Protein AF-A0A9E5TC43-F1 (afdb_monomer_lite)

Secondary structure (DSSP, 8-state):
-HHHHHHHHHHHTTS--EEEEEEEEE-TT-PEEEEEEETTEEHHHHHHHTTS----PPTT--TT-

pLDDT: mean 86.52, std 13.63, range [50.59, 97.44]

Sequence (65 aa):
GAEAWQANRELVEGKEVRLERDVS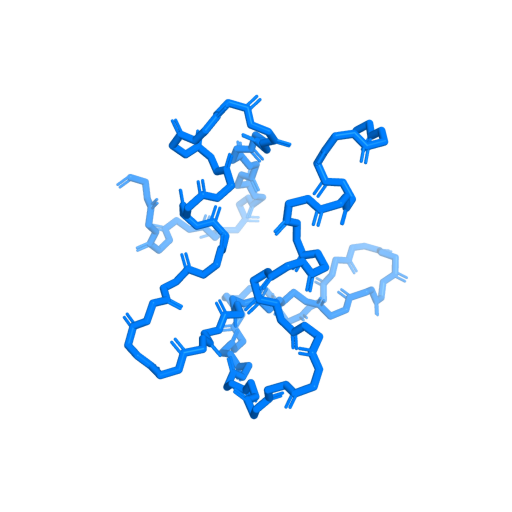ETDRYGRLLRYVYVDDVLVNAELVKKGLAEVRSYPPDTRYQ

Radius of gyration: 12.25 Å; chains: 1; bounding box: 27×25×28 Å

Foldseek 3Di:
DVVLVVLLCVVPPPADKDWDFFPDQADPVRDGDTQIDGPNDGSQVVCVVVVNDDDDDDPPGDPDD

Structure (mmCIF, N/CA/C/O backbone):
data_AF-A0A9E5TC43-F1
#
_entry.id   AF-A0A9E5TC43-F1
#
loop_
_atom_site.group_PDB
_atom_site.id
_atom_site.type_symbol
_atom_site.label_atom_id
_atom_site.label_alt_id
_atom_site.label_comp_id
_atom_site.label_asym_id
_atom_site.label_entity_id
_atom_site.label_seq_id
_atom_site.pdbx_PDB_ins_code
_atom_site.Cartn_x
_atom_site.Cartn_y
_atom_site.Cartn_z
_atom_site.occupancy
_atom_site.B_iso_or_equiv
_atom_site.auth_seq_id
_atom_site.auth_comp_id
_atom_site.auth_asym_id
_atom_site.auth_atom_id
_atom_site.pdbx_PDB_model_num
ATOM 1 N N . GLY A 1 1 ? -6.596 11.934 -3.902 1.00 86.81 1 GLY A N 1
ATOM 2 C CA . GLY A 1 1 ? -7.512 12.983 -3.395 1.00 86.81 1 GLY A CA 1
ATOM 3 C C . GLY A 1 1 ? -8.113 12.566 -2.063 1.00 86.81 1 GLY A C 1
ATOM 4 O O . GLY A 1 1 ? -7.704 11.534 -1.543 1.00 86.81 1 GLY A O 1
ATOM 5 N N . ALA A 1 2 ? -9.064 13.338 -1.523 1.00 92.88 2 ALA A N 1
ATOM 6 C CA . ALA A 1 2 ? -9.734 13.026 -0.249 1.00 92.88 2 ALA A CA 1
ATOM 7 C C . ALA A 1 2 ? -10.410 11.642 -0.261 1.00 92.88 2 ALA A C 1
ATOM 9 O O . ALA A 1 2 ? -10.291 10.891 0.698 1.00 92.88 2 ALA A O 1
ATOM 10 N N . GLU A 1 3 ? -11.011 11.270 -1.392 1.00 92.56 3 GLU A N 1
ATOM 11 C CA . GLU A 1 3 ? -11.621 9.954 -1.604 1.00 92.56 3 GLU A CA 1
ATOM 12 C C . GLU A 1 3 ? -10.602 8.806 -1.504 1.00 92.56 3 GLU A C 1
ATOM 14 O O . GLU A 1 3 ? -10.808 7.855 -0.760 1.00 92.56 3 GLU A O 1
ATOM 19 N N . ALA A 1 4 ? -9.447 8.929 -2.169 1.00 93.25 4 ALA A N 1
ATOM 20 C CA . ALA A 1 4 ? -8.367 7.943 -2.070 1.00 93.25 4 ALA A CA 1
ATOM 21 C C . ALA A 1 4 ? -7.817 7.819 -0.639 1.00 93.25 4 ALA A C 1
ATOM 23 O O . ALA A 1 4 ? -7.498 6.721 -0.186 1.00 93.25 4 ALA A O 1
ATOM 24 N N . TRP A 1 5 ? -7.722 8.940 0.083 1.00 94.06 5 TRP A N 1
ATOM 25 C CA . TRP A 1 5 ? -7.293 8.941 1.481 1.00 94.06 5 TRP A CA 1
ATOM 26 C C . TRP A 1 5 ? -8.294 8.207 2.374 1.00 94.06 5 TRP A C 1
ATOM 28 O O . TRP A 1 5 ? -7.891 7.356 3.165 1.00 94.06 5 TRP A O 1
ATOM 38 N N . GLN A 1 6 ? -9.586 8.491 2.211 1.00 96.81 6 GLN A N 1
ATOM 39 C CA . GLN A 1 6 ? -10.637 7.839 2.980 1.00 96.81 6 G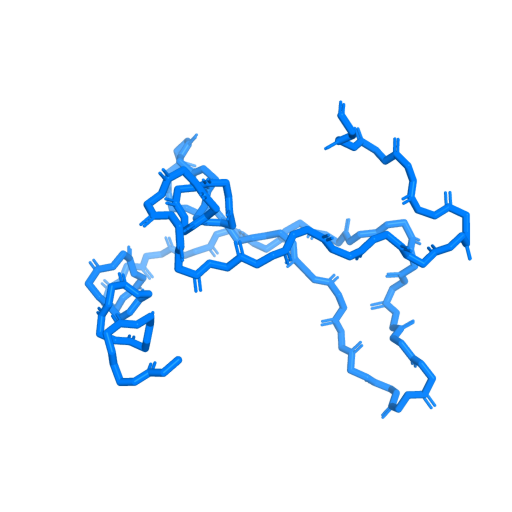LN A CA 1
ATOM 40 C C . GLN A 1 6 ? -10.720 6.341 2.665 1.00 96.81 6 GLN A C 1
ATOM 42 O O . GLN A 1 6 ? -10.733 5.533 3.587 1.00 96.81 6 GLN A O 1
ATOM 47 N N . ALA A 1 7 ? -10.665 5.956 1.388 1.00 95.12 7 ALA A N 1
ATOM 48 C CA . ALA A 1 7 ? -10.668 4.551 0.990 1.00 95.12 7 ALA A CA 1
ATOM 49 C C . ALA A 1 7 ? -9.457 3.791 1.549 1.00 95.12 7 ALA A C 1
ATOM 51 O O . ALA A 1 7 ? -9.600 2.674 2.036 1.00 95.12 7 ALA A O 1
ATOM 52 N N . ASN A 1 8 ? -8.264 4.395 1.524 1.00 96.50 8 ASN A N 1
ATOM 53 C CA . ASN A 1 8 ? -7.092 3.785 2.144 1.00 96.50 8 ASN A CA 1
ATOM 54 C C . ASN A 1 8 ? -7.279 3.642 3.660 1.00 96.50 8 ASN A C 1
ATOM 56 O O . ASN A 1 8 ? -6.977 2.591 4.214 1.00 96.50 8 ASN A O 1
ATOM 60 N N . ARG A 1 9 ? -7.814 4.673 4.324 1.00 96.06 9 ARG A N 1
ATOM 61 C CA . ARG A 1 9 ? -8.094 4.665 5.763 1.00 96.06 9 ARG A CA 1
ATOM 62 C C . ARG A 1 9 ? -9.068 3.547 6.145 1.00 96.06 9 ARG A C 1
ATOM 64 O O . ARG A 1 9 ? -8.760 2.775 7.040 1.00 96.06 9 ARG A O 1
ATOM 71 N N . GLU A 1 10 ? -10.167 3.380 5.419 1.00 96.19 10 GLU A N 1
ATOM 72 C CA . GLU A 1 10 ? -11.129 2.283 5.629 1.00 96.19 10 GLU A CA 1
ATOM 73 C C . GLU A 1 10 ? -10.499 0.891 5.432 1.00 96.19 10 GLU A C 1
ATOM 75 O O . GLU A 1 10 ? -10.868 -0.091 6.091 1.00 96.19 10 GLU A O 1
ATOM 80 N N . LEU A 1 11 ? 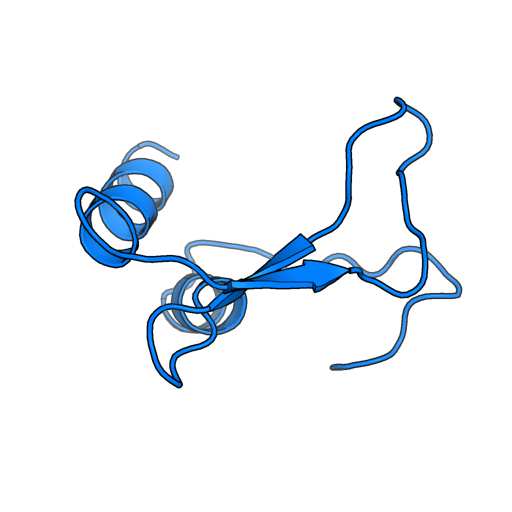-9.523 0.792 4.526 1.00 94.75 11 LEU A N 1
ATOM 81 C CA . LEU A 1 11 ? -8.816 -0.454 4.268 1.00 94.75 11 LEU A CA 1
ATOM 82 C C . LEU A 1 11 ? -7.828 -0.805 5.383 1.00 94.75 11 LEU A C 1
ATOM 84 O O . LEU A 1 11 ? -7.777 -1.982 5.729 1.00 94.75 11 LEU A O 1
ATOM 88 N N . VAL A 1 12 ? -7.108 0.159 5.969 1.00 97.31 12 VAL A N 1
ATOM 89 C CA . VAL A 1 12 ? -5.962 -0.129 6.861 1.00 97.31 12 VAL A CA 1
ATOM 90 C C . VAL A 1 12 ? -6.125 0.302 8.322 1.00 97.31 12 VAL A C 1
ATOM 92 O O . VAL A 1 12 ? -5.413 -0.208 9.183 1.00 97.31 12 VAL A O 1
ATOM 95 N N . GLU A 1 13 ? -7.002 1.255 8.636 1.00 97.38 13 GLU A N 1
ATOM 96 C CA . GLU A 1 13 ? -7.070 1.835 9.980 1.00 97.38 13 GLU A CA 1
ATOM 97 C C . GLU A 1 13 ? -7.552 0.814 11.015 1.00 97.38 13 GLU A C 1
ATOM 99 O O . GLU A 1 13 ? -8.564 0.141 10.830 1.00 97.38 13 GLU A O 1
ATOM 104 N N . GLY A 1 14 ? -6.805 0.705 12.118 1.00 97.44 14 GLY A N 1
ATOM 105 C CA . GLY A 1 14 ? -7.105 -0.222 13.210 1.00 97.44 14 GLY A CA 1
ATOM 106 C C . GLY A 1 14 ? -6.842 -1.697 12.892 1.00 97.44 14 GLY A C 1
ATOM 107 O O . GLY A 1 14 ? -7.204 -2.546 13.703 1.00 97.44 14 GLY A O 1
ATOM 108 N N . LYS A 1 15 ? -6.224 -2.012 11.746 1.00 97.06 15 LYS A N 1
ATOM 109 C CA . LYS A 1 15 ? -5.930 -3.386 11.321 1.00 97.06 15 LYS A CA 1
ATOM 110 C C . LYS A 1 15 ? -4.437 -3.680 11.374 1.00 97.06 15 LYS A C 1
ATOM 112 O O . LYS A 1 15 ? -3.606 -2.778 11.258 1.00 97.06 15 LYS A O 1
ATOM 117 N N . GLU A 1 16 ? -4.103 -4.956 11.525 1.00 97.38 16 GLU A N 1
ATOM 118 C CA . GLU A 1 16 ? -2.733 -5.421 11.338 1.00 97.38 16 GLU A CA 1
ATOM 119 C C . GLU A 1 16 ? -2.391 -5.395 9.845 1.00 97.38 16 GLU A C 1
ATOM 121 O O . GLU A 1 16 ? -3.163 -5.863 9.006 1.00 97.38 16 GLU A O 1
ATOM 126 N N . VAL A 1 17 ? -1.240 -4.809 9.513 1.00 96.75 17 VAL A N 1
ATOM 127 C CA . VAL A 1 17 ? -0.766 -4.690 8.133 1.00 96.75 17 VAL A CA 1
ATOM 128 C C . VAL A 1 17 ? 0.546 -5.436 7.955 1.00 96.75 17 VAL A C 1
ATOM 130 O O . VAL A 1 17 ? 1.485 -5.274 8.736 1.00 96.75 17 VAL A O 1
ATOM 133 N N . ARG A 1 18 ? 0.647 -6.202 6.869 1.00 97.06 18 ARG A N 1
ATOM 134 C CA . ARG A 1 18 ? 1.910 -6.776 6.406 1.00 97.06 18 ARG A CA 1
ATOM 135 C C . ARG A 1 18 ? 2.502 -5.871 5.333 1.00 97.06 18 ARG A C 1
ATOM 137 O O . ARG A 1 18 ? 1.859 -5.568 4.331 1.00 97.06 18 ARG A O 1
ATOM 144 N N . LEU A 1 19 ? 3.744 -5.453 5.550 1.00 95.00 19 LEU A N 1
ATOM 145 C CA . LEU A 1 19 ? 4.502 -4.634 4.610 1.00 95.00 19 LEU A CA 1
ATOM 146 C C . LEU A 1 19 ? 5.501 -5.515 3.861 1.00 95.00 19 LEU A C 1
ATOM 148 O O . LEU A 1 19 ? 6.441 -6.032 4.461 1.00 95.00 19 LEU A O 1
ATOM 152 N N . GLU A 1 20 ? 5.325 -5.659 2.552 1.00 92.75 20 GLU A N 1
ATOM 153 C CA . GLU A 1 20 ? 6.300 -6.327 1.686 1.00 92.75 20 GLU A CA 1
ATOM 154 C C . GLU A 1 20 ? 7.152 -5.274 0.975 1.00 92.75 20 GLU A C 1
ATOM 156 O O . GLU A 1 20 ? 6.630 -4.311 0.415 1.00 92.75 20 GLU A O 1
ATOM 161 N N . ARG A 1 21 ? 8.478 -5.423 1.025 1.00 89.25 21 ARG A N 1
ATOM 162 C CA . ARG A 1 21 ? 9.409 -4.511 0.350 1.00 89.25 21 ARG A CA 1
ATOM 163 C C . ARG A 1 21 ? 9.285 -4.654 -1.165 1.00 89.25 21 ARG A C 1
ATOM 165 O O . ARG A 1 21 ? 9.243 -5.776 -1.666 1.00 89.25 21 ARG A O 1
ATOM 172 N N . ASP A 1 22 ? 9.289 -3.528 -1.873 1.00 81.50 22 ASP A N 1
ATOM 173 C CA . ASP A 1 22 ? 9.451 -3.555 -3.326 1.00 81.50 22 ASP A CA 1
ATOM 174 C C . ASP A 1 22 ? 10.893 -3.937 -3.727 1.00 81.50 22 ASP A C 1
ATOM 176 O O . ASP A 1 22 ? 11.772 -4.114 -2.873 1.00 81.50 22 ASP A O 1
ATOM 180 N N . VAL A 1 23 ? 11.138 -4.114 -5.026 1.00 79.31 23 VAL A N 1
ATOM 181 C CA . VAL A 1 23 ? 12.473 -4.425 -5.562 1.00 79.31 23 VAL A CA 1
ATOM 182 C C . VAL A 1 23 ? 13.451 -3.293 -5.231 1.00 79.31 23 VAL A C 1
ATOM 184 O O . VAL A 1 23 ? 14.507 -3.561 -4.647 1.00 79.31 23 VAL A O 1
ATOM 187 N N . SER A 1 24 ? 13.076 -2.038 -5.491 1.00 73.69 24 SER A N 1
ATOM 188 C CA . SER A 1 24 ? 13.784 -0.877 -4.961 1.00 73.69 24 SER A CA 1
ATOM 189 C C . SER A 1 24 ? 13.318 -0.613 -3.529 1.00 73.69 24 SER A C 1
ATOM 191 O O . SER A 1 24 ? 12.145 -0.389 -3.255 1.00 73.69 24 SER A O 1
ATOM 193 N N . GLU A 1 25 ? 14.236 -0.662 -2.564 1.00 81.31 25 GLU A N 1
ATOM 194 C CA . GLU A 1 25 ? 13.892 -0.490 -1.147 1.00 81.31 25 GLU A CA 1
ATOM 195 C C . GLU A 1 25 ? 13.394 0.922 -0.822 1.00 81.31 25 GLU A C 1
ATOM 197 O O . GLU A 1 25 ? 12.471 1.092 -0.013 1.00 81.31 25 GLU A O 1
ATOM 202 N N . THR A 1 26 ? 14.024 1.909 -1.454 1.00 86.25 26 THR A N 1
ATOM 203 C CA . THR A 1 26 ? 13.754 3.332 -1.309 1.00 86.25 26 THR A CA 1
ATOM 204 C C . THR A 1 26 ? 13.678 4.009 -2.666 1.00 86.25 26 THR A C 1
ATOM 206 O O . THR A 1 26 ? 14.329 3.600 -3.626 1.00 86.25 26 THR A O 1
ATOM 209 N N . ASP A 1 27 ? 12.912 5.093 -2.737 1.00 84.50 27 ASP A N 1
ATOM 210 C CA . ASP A 1 27 ? 12.992 6.007 -3.870 1.00 84.50 27 ASP A CA 1
ATOM 211 C C . ASP A 1 27 ? 14.147 7.018 -3.730 1.00 84.50 27 ASP A C 1
ATOM 213 O O . ASP A 1 27 ? 14.861 7.072 -2.726 1.00 84.50 27 ASP A O 1
ATOM 217 N N . ARG A 1 28 ? 14.299 7.891 -4.736 1.00 84.38 28 ARG A N 1
ATOM 218 C CA . ARG A 1 28 ? 15.315 8.963 -4.765 1.00 84.38 28 ARG A CA 1
ATOM 219 C C . ARG A 1 28 ? 15.229 9.975 -3.614 1.00 84.38 28 ARG A C 1
ATOM 221 O O . ARG A 1 28 ? 16.127 10.796 -3.468 1.00 84.38 28 ARG A O 1
ATOM 228 N N . TYR A 1 29 ? 14.139 9.965 -2.851 1.00 87.81 29 TYR A N 1
ATOM 229 C CA . TYR A 1 29 ? 13.916 10.826 -1.693 1.00 87.81 29 TYR A CA 1
ATOM 230 C C . TYR A 1 29 ? 14.093 10.068 -0.368 1.00 87.81 29 TYR A C 1
ATOM 232 O O . TYR A 1 29 ? 13.836 10.634 0.692 1.00 87.81 29 TYR A O 1
ATOM 240 N N . GLY A 1 30 ? 14.517 8.800 -0.411 1.00 85.50 30 GLY A N 1
ATOM 241 C CA . GLY A 1 30 ? 14.713 7.960 0.769 1.00 85.50 30 GLY A CA 1
ATOM 242 C C . GLY A 1 30 ? 13.419 7.390 1.353 1.00 85.50 30 GLY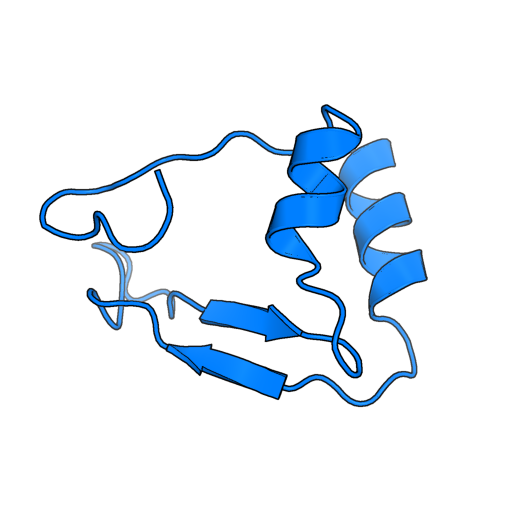 A C 1
ATOM 243 O O . GLY A 1 30 ? 13.435 6.875 2.470 1.00 85.50 30 GLY A O 1
ATOM 244 N N . ARG A 1 31 ? 12.288 7.469 0.638 1.00 89.38 31 ARG A N 1
ATOM 245 C CA . ARG A 1 31 ? 11.016 6.906 1.114 1.00 89.38 31 ARG A CA 1
ATOM 246 C C . ARG A 1 31 ? 10.982 5.414 0.847 1.00 89.38 31 ARG A C 1
ATOM 248 O O . ARG A 1 31 ? 11.260 4.989 -0.268 1.00 89.38 31 ARG A O 1
ATOM 255 N N . LEU A 1 32 ? 10.590 4.642 1.853 1.00 89.75 32 LEU A N 1
ATOM 256 C CA . LEU A 1 32 ? 10.447 3.195 1.749 1.00 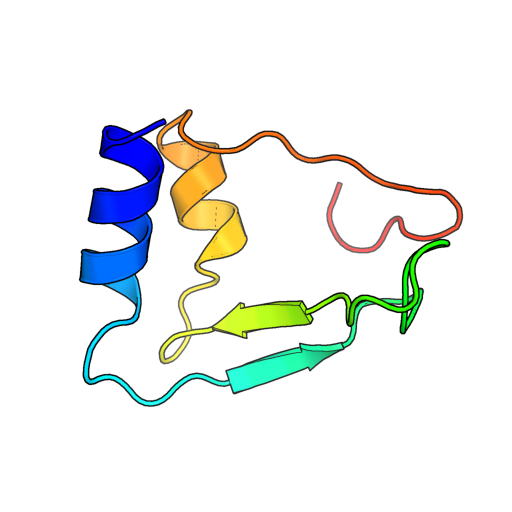89.75 32 LEU A CA 1
ATOM 257 C C . LEU A 1 32 ? 9.321 2.820 0.778 1.00 89.75 3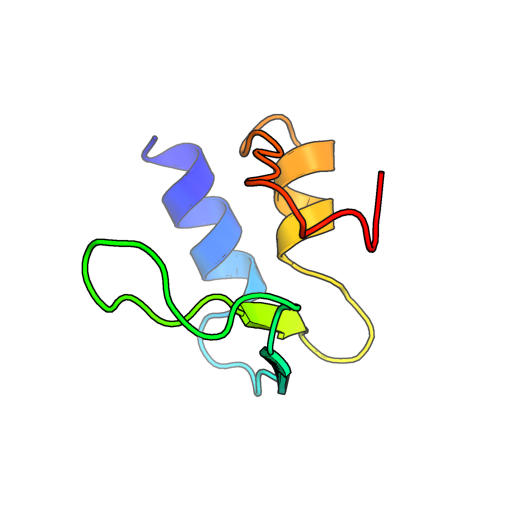2 LEU A C 1
ATOM 259 O O . LEU A 1 32 ? 8.187 3.270 0.942 1.00 89.75 32 LEU A O 1
ATOM 263 N N . LEU A 1 33 ? 9.619 1.950 -0.185 1.00 89.75 33 LEU A N 1
ATOM 264 C CA . LEU A 1 33 ? 8.617 1.393 -1.093 1.00 89.75 33 LEU A CA 1
ATOM 265 C C . LEU A 1 33 ? 8.080 0.085 -0.514 1.00 89.75 33 LEU A C 1
ATOM 267 O O . LEU A 1 33 ? 8.848 -0.838 -0.214 1.00 89.75 33 LEU A O 1
ATOM 271 N N . ARG A 1 34 ? 6.768 0.037 -0.271 1.00 92.00 34 ARG A N 1
ATOM 272 C CA . ARG A 1 34 ? 6.089 -1.097 0.365 1.00 92.00 34 ARG A CA 1
ATOM 273 C C . ARG A 1 34 ? 4.777 -1.417 -0.345 1.00 92.00 34 ARG A C 1
ATOM 275 O O . ARG A 1 34 ? 3.977 -0.516 -0.600 1.00 92.00 34 ARG A O 1
ATOM 282 N N . TYR A 1 35 ? 4.535 -2.703 -0.568 1.00 92.56 35 TYR A N 1
ATOM 283 C CA . TYR A 1 35 ? 3.198 -3.242 -0.786 1.00 92.56 35 TYR A CA 1
ATOM 284 C C . TYR A 1 35 ? 2.543 -3.474 0.570 1.00 92.56 35 TYR A C 1
ATOM 286 O O . TYR A 1 35 ? 3.154 -4.049 1.475 1.00 92.56 35 TYR A O 1
ATOM 294 N N . VAL A 1 36 ? 1.314 -2.993 0.715 1.00 95.56 36 VAL A N 1
ATOM 295 C CA . VAL A 1 36 ? 0.556 -3.079 1.959 1.00 95.56 36 VAL A CA 1
ATOM 296 C C . VAL A 1 36 ? -0.495 -4.164 1.811 1.00 95.56 36 VAL A C 1
ATOM 298 O O . VAL A 1 36 ? -1.341 -4.103 0.918 1.00 95.56 36 VAL A O 1
ATOM 301 N N . TYR A 1 37 ? -0.449 -5.133 2.715 1.00 96.38 37 TYR A N 1
ATOM 302 C CA . TYR A 1 37 ? -1.441 -6.187 2.823 1.00 96.38 37 TYR A CA 1
ATOM 303 C C . TYR A 1 37 ? -2.203 -6.063 4.133 1.00 96.38 37 TYR A C 1
ATOM 305 O O . TYR A 1 37 ? -1.605 -5.811 5.178 1.00 96.38 37 TYR A O 1
ATOM 313 N N . VAL A 1 38 ? -3.510 -6.282 4.065 1.00 97.31 38 VAL A N 1
ATOM 314 C CA . VAL A 1 38 ? -4.366 -6.555 5.222 1.00 97.31 38 VAL A CA 1
ATOM 315 C C . VAL A 1 38 ? -4.925 -7.949 4.992 1.00 97.31 38 VAL A C 1
ATOM 317 O O . VAL A 1 38 ? -5.583 -8.171 3.976 1.00 97.31 38 VAL A O 1
ATOM 320 N N . ASP A 1 39 ? -4.603 -8.888 5.879 1.00 93.94 39 ASP A N 1
ATOM 321 C CA . ASP A 1 39 ? -4.808 -10.320 5.646 1.00 93.94 39 ASP A CA 1
ATOM 322 C C . ASP A 1 39 ? -4.179 -10.751 4.297 1.00 93.94 39 ASP A C 1
ATOM 324 O O . ASP A 1 39 ? -2.976 -10.568 4.075 1.00 93.94 39 ASP A O 1
ATOM 328 N N . ASP A 1 40 ? -4.991 -11.259 3.368 1.00 92.94 40 ASP A N 1
ATOM 329 C CA . ASP A 1 40 ? -4.585 -11.646 2.010 1.00 92.94 40 ASP A CA 1
ATOM 330 C C . ASP A 1 40 ? -4.927 -10.586 0.944 1.00 92.94 40 ASP A C 1
ATOM 332 O O . ASP A 1 40 ? -4.751 -10.808 -0.256 1.00 92.94 40 ASP A O 1
ATOM 336 N N . VAL A 1 41 ? -5.405 -9.408 1.358 1.00 94.88 41 VAL A N 1
ATOM 337 C CA . VAL A 1 41 ? -5.807 -8.326 0.451 1.00 94.88 41 VAL A CA 1
ATOM 338 C C . VAL A 1 41 ? -4.646 -7.369 0.207 1.00 94.88 41 VAL A C 1
ATOM 340 O O . VAL A 1 41 ? -4.185 -6.689 1.122 1.00 94.88 41 VAL A O 1
ATOM 343 N N . LEU A 1 42 ? -4.224 -7.249 -1.055 1.00 95.56 42 LEU A N 1
ATOM 344 C CA . LEU A 1 42 ? -3.272 -6.229 -1.495 1.00 95.56 42 LEU A CA 1
ATOM 345 C C . LEU A 1 42 ? -3.969 -4.865 -1.627 1.00 95.56 42 LEU A C 1
ATOM 347 O O . LEU A 1 42 ? -4.633 -4.580 -2.626 1.00 95.56 42 LEU A O 1
ATOM 351 N N . VAL A 1 43 ? -3.768 -3.992 -0.639 1.00 96.44 43 VAL A N 1
ATOM 352 C CA . VAL A 1 43 ? -4.408 -2.667 -0.546 1.00 96.44 43 VAL A CA 1
ATOM 353 C C . VAL A 1 43 ? -4.082 -1.801 -1.763 1.00 96.44 43 VAL A C 1
ATOM 355 O O . VAL A 1 43 ? -4.967 -1.147 -2.313 1.00 96.44 43 VAL A O 1
ATOM 358 N N . ASN A 1 44 ? -2.831 -1.833 -2.235 1.00 93.25 44 ASN A N 1
ATOM 359 C CA . ASN A 1 44 ? -2.403 -1.084 -3.419 1.00 93.25 44 ASN A CA 1
ATOM 360 C C . ASN A 1 44 ? -3.258 -1.433 -4.650 1.00 93.25 44 ASN A C 1
ATOM 362 O O . ASN A 1 44 ? -3.722 -0.537 -5.352 1.00 93.25 44 ASN A O 1
ATOM 366 N N . ALA A 1 45 ? -3.499 -2.727 -4.885 1.00 92.88 45 ALA A N 1
ATOM 367 C CA . ALA A 1 45 ? -4.288 -3.200 -6.018 1.00 92.88 45 ALA A CA 1
ATOM 368 C C . ALA A 1 45 ? -5.766 -2.815 -5.879 1.00 92.88 45 ALA A C 1
ATOM 370 O O . ALA A 1 45 ? -6.386 -2.415 -6.861 1.00 92.88 45 ALA A O 1
ATOM 371 N N . GLU A 1 46 ? -6.325 -2.870 -4.669 1.00 95.31 46 GLU A N 1
ATOM 372 C CA . GLU A 1 46 ? -7.706 -2.446 -4.417 1.00 95.31 46 GLU A CA 1
ATOM 373 C C . GLU A 1 46 ? -7.924 -0.953 -4.694 1.00 95.31 46 GLU A C 1
ATOM 375 O O . GLU A 1 46 ? -8.938 -0.571 -5.280 1.00 95.31 46 GLU A O 1
ATOM 380 N N . LEU A 1 47 ? -6.959 -0.098 -4.348 1.00 94.44 47 LEU A N 1
ATOM 381 C CA . LEU A 1 47 ? -7.033 1.327 -4.676 1.00 94.44 47 LEU A CA 1
ATOM 382 C C . LEU A 1 47 ? -6.966 1.572 -6.189 1.00 94.44 47 LEU A C 1
ATOM 384 O O . LEU A 1 47 ? -7.713 2.405 -6.701 1.00 94.44 47 LEU A O 1
ATOM 388 N N . VAL A 1 48 ? -6.128 0.827 -6.916 1.00 93.62 48 VAL A N 1
ATOM 389 C CA . VAL A 1 48 ? -6.038 0.917 -8.385 1.00 93.62 48 VAL A CA 1
ATOM 390 C C . VAL A 1 48 ? -7.335 0.446 -9.045 1.00 93.62 48 VAL A C 1
ATOM 392 O O . VAL A 1 48 ? -7.866 1.146 -9.903 1.00 93.62 48 VAL A O 1
ATOM 395 N N . LYS A 1 49 ? -7.903 -0.689 -8.611 1.00 92.81 49 LYS A N 1
ATOM 396 C CA . LYS A 1 49 ? -9.188 -1.205 -9.124 1.00 92.81 49 LYS A CA 1
ATOM 397 C C . LYS A 1 49 ? -10.332 -0.205 -8.954 1.00 92.81 49 LYS A C 1
ATOM 399 O O . LYS A 1 49 ? -11.198 -0.121 -9.818 1.00 92.81 49 LYS A O 1
ATOM 404 N N . LYS A 1 50 ? -10.330 0.562 -7.860 1.00 92.81 50 LYS A N 1
ATOM 405 C CA . LYS A 1 50 ? -11.310 1.629 -7.597 1.00 92.81 50 LYS A CA 1
ATOM 406 C C . LYS A 1 50 ? -11.038 2.921 -8.383 1.00 92.81 50 LYS A C 1
ATOM 408 O O . LYS A 1 50 ? -11.796 3.873 -8.246 1.00 92.81 50 LYS A O 1
ATOM 413 N N . GLY A 1 51 ? -9.961 2.985 -9.172 1.00 93.44 51 GLY A N 1
ATOM 414 C CA . GLY A 1 51 ? -9.541 4.197 -9.881 1.00 93.44 51 GLY A CA 1
ATOM 415 C C . GLY A 1 51 ? -8.980 5.286 -8.960 1.00 93.44 51 GLY A C 1
ATOM 416 O O . GLY A 1 51 ? -8.913 6.449 -9.348 1.00 93.44 51 GLY A O 1
ATOM 417 N N . LEU A 1 52 ? -8.590 4.929 -7.732 1.00 93.25 52 LEU A N 1
ATOM 418 C CA . LEU A 1 52 ? -8.135 5.860 -6.693 1.00 93.25 52 LEU A CA 1
ATOM 419 C C . LEU A 1 52 ? -6.608 5.979 -6.611 1.00 93.25 52 LEU A C 1
ATOM 421 O O . LEU A 1 52 ? -6.095 6.847 -5.900 1.00 93.25 52 LEU A O 1
ATOM 425 N N . ALA A 1 53 ? -5.884 5.118 -7.326 1.00 91.56 53 ALA A N 1
ATOM 426 C CA . ALA A 1 53 ? -4.433 5.132 -7.426 1.00 91.56 53 ALA A CA 1
ATOM 427 C C . ALA A 1 53 ? -3.973 4.772 -8.844 1.00 91.56 53 ALA A C 1
ATOM 429 O O . ALA A 1 53 ? -4.634 4.018 -9.555 1.00 91.56 53 ALA A O 1
ATOM 430 N N . GLU A 1 54 ? -2.805 5.285 -9.224 1.00 85.62 54 GLU A N 1
ATOM 431 C CA . GLU A 1 54 ? -2.122 4.942 -10.471 1.00 85.62 54 GLU A CA 1
ATOM 432 C C . GLU A 1 54 ? -0.907 4.065 -10.169 1.00 85.62 54 GLU A C 1
ATOM 434 O O . GLU A 1 54 ? -0.131 4.356 -9.253 1.00 85.62 54 GLU A O 1
ATOM 439 N N . VAL A 1 55 ? -0.703 3.025 -10.976 1.00 79.19 55 VAL A N 1
ATOM 440 C CA . VAL A 1 55 ? 0.525 2.227 -10.931 1.00 79.19 55 VAL A CA 1
ATOM 441 C C . VAL A 1 55 ? 1.647 3.031 -11.581 1.00 79.19 55 VAL A C 1
ATOM 443 O O . VAL A 1 55 ? 1.547 3.436 -12.738 1.00 79.19 55 VAL A O 1
ATOM 446 N N . ARG A 1 56 ? 2.735 3.259 -10.842 1.00 70.75 56 ARG A N 1
ATOM 447 C CA . ARG A 1 56 ? 3.970 3.833 -11.385 1.00 70.75 56 ARG A CA 1
ATOM 448 C C . ARG A 1 56 ? 5.134 2.912 -11.074 1.00 70.75 56 ARG A C 1
ATOM 450 O O . ARG A 1 56 ? 5.564 2.830 -9.930 1.00 70.75 56 ARG A O 1
ATOM 457 N N . SER A 1 57 ? 5.645 2.261 -12.110 1.00 65.44 57 SER A N 1
ATOM 458 C CA . SER A 1 57 ? 6.867 1.467 -12.043 1.00 65.44 57 SER A CA 1
ATOM 459 C C . SER A 1 57 ? 8.072 2.370 -12.293 1.00 65.44 57 SER A C 1
ATOM 461 O O . SER A 1 57 ? 8.130 3.063 -13.311 1.00 65.44 57 SER A O 1
ATOM 463 N N . TYR A 1 58 ? 9.040 2.358 -11.381 1.00 58.62 58 TYR A N 1
ATOM 464 C CA . TYR A 1 58 ? 10.361 2.933 -11.622 1.00 58.62 58 TYR A CA 1
ATOM 465 C C . TYR A 1 58 ? 11.312 1.777 -11.942 1.00 58.62 58 TYR A C 1
ATOM 467 O O . TYR A 1 58 ? 11.443 0.876 -11.118 1.00 58.62 58 TYR A O 1
ATOM 475 N N . PRO A 1 59 ? 11.944 1.736 -13.130 1.00 55.78 59 PRO A N 1
ATOM 476 C CA . PRO A 1 59 ? 12.865 0.657 -13.465 1.00 55.78 59 PRO A CA 1
ATOM 477 C C . PRO A 1 59 ? 13.975 0.531 -12.408 1.00 55.78 59 PRO A C 1
ATOM 479 O O . PRO A 1 59 ? 14.534 1.560 -12.018 1.00 55.78 59 PRO A O 1
ATOM 482 N N . PRO A 1 60 ? 14.315 -0.697 -11.972 1.00 55.53 60 PRO A N 1
ATOM 483 C CA . PRO A 1 60 ? 13.964 -1.985 -12.584 1.00 55.53 60 PRO A CA 1
ATOM 484 C C . PRO A 1 60 ? 12.714 -2.692 -12.002 1.00 55.53 60 PRO A C 1
ATOM 486 O O . PRO A 1 60 ? 12.547 -3.895 -12.205 1.00 55.53 60 PRO A O 1
ATOM 489 N N . ASP A 1 61 ? 11.813 -1.994 -11.310 1.00 54.59 61 ASP A N 1
ATOM 490 C CA . ASP A 1 61 ? 10.734 -2.629 -10.538 1.00 54.59 61 ASP A CA 1
ATOM 491 C C . ASP A 1 61 ? 9.534 -3.032 -11.427 1.00 54.59 61 ASP A C 1
ATOM 493 O O . ASP A 1 61 ? 8.647 -2.231 -11.726 1.00 54.59 61 ASP A O 1
ATOM 497 N N . THR A 1 62 ? 9.510 -4.295 -11.873 1.00 51.59 62 THR A N 1
ATOM 498 C CA . THR A 1 62 ? 8.488 -4.886 -12.776 1.00 51.59 62 THR A CA 1
ATOM 499 C C . THR A 1 62 ? 7.778 -6.110 -12.175 1.00 51.59 62 THR A C 1
ATOM 501 O O . THR A 1 62 ? 7.415 -7.041 -12.886 1.00 51.59 62 THR A O 1
ATOM 504 N N . ARG A 1 63 ? 7.572 -6.160 -10.851 1.00 55.34 63 ARG A N 1
ATOM 505 C CA . ARG A 1 63 ? 7.070 -7.388 -10.200 1.00 55.34 63 ARG A CA 1
ATOM 506 C C . ARG A 1 63 ? 5.573 -7.677 -10.415 1.00 55.34 63 ARG A C 1
ATOM 508 O O . ARG A 1 63 ? 5.192 -8.838 -10.332 1.00 55.34 63 ARG A O 1
ATOM 515 N N . TYR A 1 64 ? 4.748 -6.670 -10.716 1.00 54.47 64 TYR A N 1
ATOM 516 C CA . TYR A 1 64 ? 3.289 -6.829 -10.858 1.00 54.47 64 TYR A CA 1
ATOM 517 C C . TYR A 1 64 ? 2.682 -5.906 -11.938 1.00 54.47 64 TYR A C 1
ATOM 519 O O . TYR A 1 64 ? 1.762 -5.143 -11.644 1.00 54.47 64 TYR A O 1
ATOM 527 N N . GLN A 1 65 ? 3.231 -5.926 -13.161 1.00 50.59 65 GLN A N 1
ATOM 528 C CA . GLN A 1 65 ? 2.529 -5.366 -14.331 1.00 50.59 65 GLN A CA 1
ATOM 529 C C . GLN A 1 65 ? 1.355 -6.249 -14.753 1.00 50.59 65 GLN A C 1
ATOM 531 O O . GLN A 1 65 ? 1.491 -7.489 -14.651 1.00 50.59 65 GLN A O 1
#